Protein AF-H0SC63-F1 (afdb_monomer_lite)

pLDDT: mean 79.17, std 17.86, range [37.0, 97.31]

Secondary structure (DSSP, 8-state):
-----------------HHHHTTEEEEEEEETTTTEEEEEEEETTT--EEEEES-HHHHHHHHHHHHHHHHHHHHHHHS----------

Sequence (89 aa):
MNAAEASTPVRNDAQLSAANDLSVSHQAYYDRAAAALVFQVVNRRTDQVVAQYPDEAVLRRRAYFNTLDLQKDLQKEEAPRVVPTDRIA

Foldseek 3Di:
DDDDPPPPPPDPPPPCPPVCVVQWDWDWDQDPLLRDIKIFIAGPVPRDTPDIPPDPVSSVVSSVVSVVVVVVVVVVVVPPPPPPPPPDD

Structure (mmCIF, N/CA/C/O backbone):
data_AF-H0SC63-F1
#
_entry.id   AF-H0SC63-F1
#
loop_
_atom_site.group_PDB
_atom_site.id
_atom_site.type_symbol
_atom_site.label_atom_id
_atom_site.label_alt_id
_atom_site.label_comp_id
_atom_site.label_asym_id
_atom_site.label_entity_id
_atom_site.label_seq_id
_atom_site.pdbx_PDB_ins_code
_atom_site.Cartn_x
_atom_site.Cartn_y
_atom_site.Cartn_z
_atom_site.occupancy
_atom_site.B_iso_or_equiv
_atom_site.auth_seq_id
_atom_site.auth_comp_id
_atom_site.auth_asym_id
_atom_site.auth_atom_id
_atom_site.pdbx_PDB_model_num
ATOM 1 N N . MET A 1 1 ? -5.576 38.890 -22.894 1.00 37.00 1 MET A N 1
ATOM 2 C CA . MET A 1 1 ? -6.049 37.527 -22.575 1.00 37.00 1 MET A CA 1
ATOM 3 C C . MET A 1 1 ? -5.176 37.010 -21.442 1.00 37.00 1 MET A C 1
ATOM 5 O O . MET A 1 1 ? -4.007 36.776 -21.691 1.00 37.00 1 MET A O 1
ATOM 9 N N . ASN A 1 2 ? -5.690 36.944 -20.210 1.00 39.88 2 ASN A N 1
ATOM 10 C CA . ASN A 1 2 ? -4.945 36.461 -19.040 1.00 39.88 2 ASN A CA 1
ATOM 11 C C . ASN A 1 2 ? -5.671 35.225 -18.498 1.00 39.88 2 ASN A C 1
ATOM 13 O O . ASN A 1 2 ? -6.763 35.356 -17.950 1.00 39.88 2 ASN A O 1
ATOM 17 N N . ALA A 1 3 ? -5.094 34.041 -18.692 1.00 46.19 3 ALA A N 1
ATOM 18 C CA . ALA A 1 3 ? -5.547 32.819 -18.041 1.00 46.19 3 ALA A CA 1
ATOM 19 C C . ALA A 1 3 ? -4.815 32.717 -16.699 1.00 46.19 3 ALA A C 1
ATOM 21 O O . ALA A 1 3 ? -3.619 32.449 -16.660 1.00 46.19 3 ALA A O 1
ATOM 22 N N . ALA A 1 4 ? -5.515 33.008 -15.605 1.00 50.41 4 ALA A N 1
ATOM 23 C CA . ALA A 1 4 ? -5.016 32.712 -14.272 1.00 50.41 4 ALA A CA 1
ATOM 24 C C . ALA A 1 4 ? -5.197 31.207 -14.033 1.00 50.41 4 ALA A C 1
ATOM 26 O O . ALA A 1 4 ? -6.325 30.742 -13.867 1.00 50.41 4 ALA A O 1
ATOM 27 N N . GLU A 1 5 ? -4.105 30.442 -14.057 1.00 49.41 5 GLU A N 1
ATOM 28 C CA . GLU A 1 5 ? -4.100 29.080 -13.526 1.00 49.41 5 GLU A CA 1
ATOM 29 C C . GLU A 1 5 ? -4.446 29.144 -12.035 1.00 49.41 5 GLU A C 1
ATOM 31 O O . GLU A 1 5 ? -3.684 29.645 -11.206 1.00 49.41 5 GLU A O 1
ATOM 36 N N . ALA A 1 6 ? -5.640 28.665 -11.697 1.00 54.97 6 ALA A N 1
ATOM 37 C CA . ALA A 1 6 ? -6.053 28.463 -10.323 1.00 54.97 6 ALA A CA 1
ATOM 38 C C . ALA A 1 6 ? -5.334 27.222 -9.780 1.00 54.97 6 ALA A C 1
ATOM 40 O O . ALA A 1 6 ? -5.863 26.113 -9.817 1.00 54.97 6 ALA A O 1
ATOM 41 N N . SER A 1 7 ? -4.119 27.403 -9.269 1.00 58.06 7 SER A N 1
ATOM 42 C CA . SER A 1 7 ? -3.474 26.398 -8.427 1.00 58.06 7 SER A CA 1
ATOM 43 C C . SER A 1 7 ? -4.279 26.282 -7.135 1.00 58.06 7 SER A C 1
ATOM 45 O O . SER A 1 7 ? -4.117 27.089 -6.222 1.00 58.06 7 SER A O 1
ATOM 47 N N . THR A 1 8 ? -5.194 25.314 -7.061 1.00 57.62 8 THR A N 1
ATOM 48 C CA . THR A 1 8 ? -5.900 24.986 -5.819 1.00 57.62 8 THR A CA 1
ATOM 49 C C . THR A 1 8 ? -4.872 24.510 -4.795 1.00 57.62 8 THR A C 1
ATOM 51 O O . THR A 1 8 ? -4.256 23.463 -5.019 1.00 57.62 8 THR A O 1
ATOM 54 N N . PRO A 1 9 ? -4.656 25.227 -3.677 1.00 56.38 9 PRO A N 1
ATOM 55 C CA . PRO A 1 9 ? -3.809 24.716 -2.617 1.00 56.38 9 PRO A CA 1
ATOM 56 C C . PRO A 1 9 ? -4.493 23.478 -2.033 1.00 56.38 9 PRO A C 1
ATOM 58 O O . PRO A 1 9 ? -5.525 23.582 -1.368 1.00 56.38 9 PRO A O 1
ATOM 61 N N . VAL A 1 10 ? -3.932 22.297 -2.296 1.00 55.59 10 VAL A N 1
ATOM 62 C CA . VAL A 1 10 ? -4.309 21.062 -1.605 1.00 55.59 10 VAL A CA 1
ATOM 63 C C . VAL A 1 10 ? -3.836 21.211 -0.161 1.00 55.59 10 VAL A C 1
ATOM 65 O O . VAL A 1 10 ? -2.694 20.901 0.173 1.00 55.59 10 VAL A O 1
ATOM 68 N N . ARG A 1 11 ? -4.695 21.764 0.701 1.00 60.09 11 ARG A N 1
ATOM 69 C CA . ARG A 1 11 ? -4.489 21.715 2.148 1.00 60.09 11 ARG A CA 1
ATOM 70 C C . ARG A 1 11 ? -4.857 20.319 2.623 1.00 60.09 11 ARG A C 1
ATOM 72 O O . ARG A 1 11 ? -5.994 19.887 2.468 1.00 60.09 11 ARG A O 1
ATOM 79 N N . ASN A 1 12 ? -3.878 19.627 3.195 1.00 56.22 12 ASN A N 1
ATOM 80 C CA . ASN A 1 12 ? -4.042 18.328 3.843 1.00 56.22 12 ASN A CA 1
ATOM 81 C C . ASN A 1 12 ? -4.634 18.522 5.251 1.00 56.22 12 ASN A C 1
ATOM 83 O O . ASN A 1 12 ? -4.108 18.022 6.242 1.00 56.22 12 ASN A O 1
ATOM 87 N N . ASP A 1 13 ? -5.689 19.332 5.348 1.00 56.06 13 ASP A N 1
ATOM 88 C CA . ASP A 1 13 ? -6.425 19.497 6.589 1.00 56.06 13 ASP A CA 1
ATOM 89 C C . ASP A 1 13 ? -7.360 18.297 6.675 1.00 56.06 13 ASP A C 1
ATOM 91 O O . ASP A 1 13 ? -8.428 18.271 6.057 1.00 56.06 13 ASP A O 1
ATOM 95 N N . ALA A 1 14 ? -6.925 17.258 7.390 1.00 57.69 14 ALA A N 1
ATOM 96 C CA . ALA A 1 14 ? -7.806 16.168 7.766 1.00 57.69 14 ALA A CA 1
ATOM 97 C C . ALA A 1 14 ? -9.026 16.789 8.460 1.00 57.69 14 ALA A C 1
ATOM 99 O O . ALA A 1 14 ? -8.909 17.387 9.530 1.00 57.69 14 ALA A O 1
ATOM 100 N N . GLN A 1 15 ? -10.198 16.705 7.829 1.00 51.31 15 GLN A N 1
ATOM 101 C CA . GLN A 1 15 ? -11.455 17.088 8.460 1.00 51.31 15 GLN A CA 1
ATOM 102 C C . GLN A 1 15 ? -11.743 16.057 9.558 1.00 51.31 15 GLN A C 1
ATOM 104 O O . GLN A 1 15 ? -12.412 15.052 9.328 1.00 51.31 15 GLN A O 1
ATOM 109 N N . LEU A 1 16 ? -11.168 16.284 10.740 1.00 51.47 16 LEU A N 1
ATOM 110 C CA . LEU A 1 16 ? -11.325 15.449 11.926 1.00 51.47 16 LEU A CA 1
ATOM 111 C C . LEU A 1 16 ? -12.786 15.546 12.377 1.00 51.47 16 LEU A C 1
ATOM 113 O O . LEU A 1 16 ? -13.203 16.495 13.045 1.00 51.47 16 LEU A O 1
ATOM 117 N N . SER A 1 17 ? -13.601 14.576 11.968 1.00 53.69 17 SER A N 1
ATOM 118 C CA . SER A 1 17 ? -14.938 14.393 12.520 1.00 53.69 17 SER A CA 1
ATOM 119 C C . SER A 1 17 ? -14.771 13.892 13.960 1.00 53.69 17 SER A C 1
ATOM 121 O O . SER A 1 17 ? -14.661 12.692 14.215 1.00 53.69 17 SER A O 1
ATOM 123 N N . ALA A 1 18 ? -14.689 14.839 14.899 1.00 54.00 18 ALA A N 1
ATOM 124 C CA . ALA A 1 18 ? -14.197 14.661 16.269 1.00 54.00 18 ALA A CA 1
ATOM 125 C C . ALA A 1 18 ? -14.850 13.519 17.078 1.00 54.00 18 ALA A C 1
ATOM 127 O O . ALA A 1 18 ? -14.249 13.018 18.024 1.00 54.00 18 ALA A O 1
ATOM 128 N N . ALA A 1 19 ? -16.060 13.080 16.718 1.00 52.94 19 ALA A N 1
ATOM 129 C CA . ALA A 1 19 ? -16.747 11.977 17.391 1.00 52.94 19 ALA A CA 1
ATOM 130 C C . ALA A 1 19 ? -16.247 10.583 16.959 1.00 52.94 19 ALA A C 1
ATOM 132 O O . ALA A 1 19 ? -16.195 9.673 17.787 1.00 52.94 19 ALA A O 1
ATOM 133 N N . ASN A 1 20 ? -15.853 10.408 15.692 1.00 57.22 20 ASN A N 1
ATOM 134 C CA . ASN A 1 20 ? -15.345 9.127 15.186 1.00 57.22 20 ASN A CA 1
ATOM 135 C C . ASN A 1 20 ? -13.852 8.936 15.492 1.00 57.22 20 ASN A C 1
ATOM 137 O O . ASN A 1 20 ? -13.435 7.805 15.747 1.00 57.22 20 ASN A O 1
ATOM 141 N N . ASP A 1 21 ? -13.069 10.017 15.561 1.00 60.75 21 ASP A N 1
ATOM 142 C CA . ASP A 1 21 ? -11.620 9.968 15.828 1.00 60.75 21 ASP A CA 1
ATOM 143 C C . ASP A 1 21 ? -11.243 9.340 17.174 1.00 60.75 21 ASP A C 1
ATOM 145 O O . ASP A 1 21 ? -10.234 8.649 17.288 1.00 60.75 21 ASP A O 1
ATOM 149 N N . LEU A 1 22 ? -12.074 9.513 18.206 1.00 65.81 22 LEU A N 1
ATOM 150 C CA . LEU A 1 22 ? -11.849 8.882 19.513 1.00 65.81 22 LEU A CA 1
ATOM 151 C C . LEU A 1 22 ? -11.899 7.347 19.444 1.00 65.81 22 LEU A C 1
ATOM 153 O O . LEU A 1 22 ? -11.296 6.668 20.277 1.00 65.81 22 LEU A O 1
ATOM 157 N N . SER A 1 23 ? -12.618 6.797 18.463 1.00 81.88 23 SER A N 1
ATOM 158 C CA . SER A 1 23 ? -12.784 5.353 18.284 1.00 81.88 23 SER A CA 1
ATOM 159 C C . SER A 1 23 ? -11.753 4.725 17.345 1.00 81.88 23 SER A C 1
ATOM 161 O O . SER A 1 23 ? -11.627 3.500 17.331 1.00 81.88 23 SER A O 1
ATOM 163 N N . VAL A 1 24 ? -10.988 5.534 16.605 1.00 88.38 24 VAL A N 1
ATOM 164 C CA . VAL A 1 24 ? -9.994 5.057 15.637 1.00 88.38 24 VAL A CA 1
ATOM 165 C C . VAL A 1 24 ? -8.574 5.498 15.994 1.00 88.38 24 VAL A C 1
ATOM 167 O O . VAL A 1 24 ? -8.331 6.465 16.713 1.00 88.38 24 VAL A O 1
ATOM 170 N N . SER A 1 25 ? -7.592 4.722 15.565 1.00 89.75 25 SER A N 1
ATOM 171 C CA . SER A 1 25 ? -6.168 4.964 15.752 1.00 89.75 25 SER A CA 1
ATOM 172 C C . SER A 1 25 ? -5.499 5.034 14.391 1.00 89.75 25 SER A C 1
ATOM 174 O O . SER A 1 25 ? -5.719 4.164 13.554 1.00 89.75 25 SER A O 1
ATOM 176 N N . HIS A 1 26 ? -4.684 6.060 14.178 1.00 91.62 26 HIS A N 1
ATOM 177 C CA . HIS A 1 26 ? -3.905 6.223 12.959 1.00 91.62 26 HIS A CA 1
ATOM 178 C C . HIS A 1 26 ? -2.501 5.679 13.202 1.00 91.62 26 HIS A C 1
ATOM 180 O O . HIS A 1 26 ? -1.817 6.102 14.134 1.00 91.62 26 HIS A O 1
ATOM 186 N N . GLN A 1 27 ? -2.080 4.724 12.383 1.00 92.56 27 GLN A N 1
ATOM 187 C CA . GLN A 1 27 ? -0.787 4.064 12.499 1.00 92.56 27 GLN A CA 1
ATOM 188 C C . GLN A 1 27 ? -0.074 4.092 11.153 1.00 92.56 27 GLN A C 1
ATOM 190 O O . GLN A 1 27 ? -0.710 4.072 10.099 1.00 92.56 27 GLN A O 1
ATOM 195 N N . ALA A 1 28 ? 1.254 4.122 11.196 1.00 94.19 28 ALA A N 1
ATOM 196 C CA . ALA A 1 28 ? 2.082 3.991 10.013 1.00 94.19 28 ALA A CA 1
ATOM 197 C C . ALA A 1 28 ? 3.212 2.994 10.269 1.00 94.19 28 ALA A C 1
ATOM 199 O O . ALA A 1 28 ? 3.814 3.001 11.344 1.00 94.19 28 ALA A O 1
ATOM 200 N N . TYR A 1 29 ? 3.504 2.149 9.285 1.00 95.12 29 TYR A N 1
ATOM 201 C CA . TYR A 1 29 ? 4.628 1.218 9.329 1.00 95.12 29 TYR A CA 1
ATOM 202 C C . TYR A 1 29 ? 5.284 1.102 7.958 1.00 95.12 29 TYR A C 1
ATOM 204 O O . TYR A 1 29 ? 4.668 1.365 6.927 1.00 95.12 29 TYR A O 1
ATOM 212 N N . TYR A 1 30 ? 6.561 0.730 7.942 1.00 96.88 30 TYR A N 1
ATOM 213 C CA . TYR A 1 30 ? 7.298 0.530 6.701 1.00 96.88 30 TYR A CA 1
ATOM 214 C C . TYR A 1 30 ? 7.275 -0.947 6.300 1.00 96.88 30 TYR A C 1
ATOM 216 O O . TYR A 1 30 ? 7.840 -1.790 7.001 1.00 96.88 30 TYR A O 1
ATOM 224 N N . ASP A 1 31 ? 6.647 -1.252 5.166 1.00 96.19 31 ASP A N 1
ATOM 225 C CA . ASP A 1 31 ? 6.701 -2.567 4.534 1.00 96.19 31 ASP A CA 1
ATOM 226 C C . ASP A 1 31 ? 7.969 -2.657 3.679 1.00 96.19 31 ASP A C 1
ATOM 228 O O . ASP A 1 31 ? 8.088 -2.026 2.625 1.00 96.19 31 ASP A O 1
ATOM 232 N N . ARG A 1 32 ? 8.931 -3.458 4.147 1.00 95.56 32 ARG A N 1
ATOM 233 C CA . ARG A 1 32 ? 10.205 -3.669 3.450 1.00 95.56 32 AR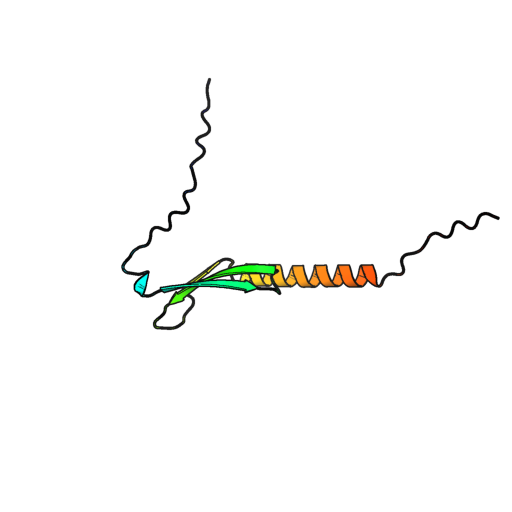G A CA 1
ATOM 234 C C . ARG A 1 32 ? 10.038 -4.433 2.145 1.00 95.56 32 ARG A C 1
ATOM 236 O O . ARG A 1 32 ? 10.763 -4.142 1.199 1.00 95.56 32 ARG A O 1
ATOM 243 N N . ALA A 1 33 ? 9.116 -5.394 2.085 1.00 94.62 33 ALA A N 1
AT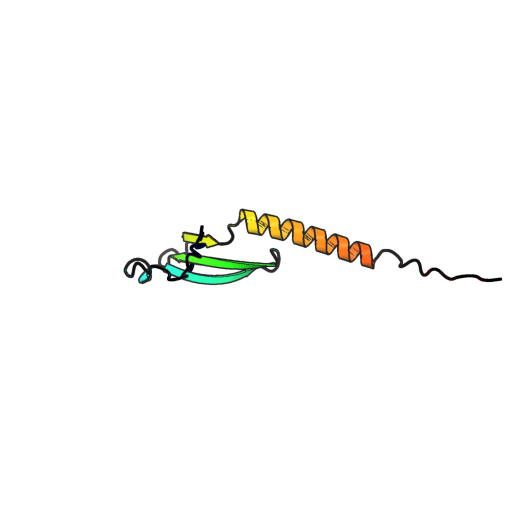OM 244 C CA . ALA A 1 33 ? 8.908 -6.185 0.880 1.00 94.62 33 ALA A CA 1
ATOM 245 C C . ALA A 1 33 ? 8.375 -5.283 -0.234 1.00 94.62 33 ALA A C 1
ATOM 247 O O . ALA A 1 33 ? 8.920 -5.284 -1.333 1.00 94.62 33 ALA A O 1
ATOM 248 N N . ALA A 1 34 ? 7.388 -4.442 0.077 1.00 95.81 34 ALA A N 1
ATOM 249 C CA . ALA A 1 34 ? 6.834 -3.462 -0.855 1.00 95.81 34 ALA A CA 1
ATOM 250 C C . ALA A 1 34 ? 7.666 -2.170 -0.999 1.00 95.81 34 ALA A C 1
ATOM 252 O O . ALA A 1 34 ? 7.291 -1.304 -1.794 1.00 95.81 34 ALA A O 1
ATOM 253 N N . ALA A 1 35 ? 8.744 -2.019 -0.220 1.00 95.19 35 ALA A N 1
ATOM 254 C CA . ALA A 1 35 ? 9.548 -0.802 -0.099 1.00 95.19 35 ALA A CA 1
ATOM 255 C C . ALA A 1 35 ? 8.691 0.471 0.082 1.00 95.19 35 ALA A C 1
ATOM 257 O O . ALA A 1 35 ? 8.934 1.506 -0.543 1.00 95.19 35 ALA A O 1
ATOM 258 N N . ALA A 1 36 ? 7.645 0.393 0.912 1.00 94.88 36 ALA A N 1
ATOM 259 C CA . ALA A 1 36 ? 6.606 1.415 1.003 1.00 94.88 36 ALA A CA 1
ATOM 260 C C . ALA A 1 36 ? 6.203 1.727 2.448 1.00 94.88 36 ALA A C 1
ATOM 262 O O . ALA A 1 36 ? 6.139 0.844 3.300 1.00 94.88 36 ALA A O 1
ATOM 263 N N . LEU A 1 37 ? 5.874 2.996 2.707 1.00 97.12 37 LEU A N 1
ATOM 264 C CA . LEU A 1 37 ? 5.233 3.410 3.952 1.00 97.12 37 LEU A CA 1
ATOM 265 C C . LEU A 1 37 ? 3.721 3.171 3.844 1.00 97.12 37 LEU A C 1
ATOM 267 O O . LEU A 1 37 ? 3.081 3.666 2.915 1.00 97.12 37 LEU A O 1
ATOM 271 N N . VAL A 1 38 ? 3.174 2.403 4.781 1.00 96.56 38 VAL A N 1
ATOM 272 C CA . VAL A 1 38 ? 1.760 2.036 4.862 1.00 96.56 38 VAL A CA 1
ATOM 273 C C . VAL A 1 38 ? 1.114 2.817 5.989 1.00 96.56 38 VAL A C 1
ATOM 275 O O . VAL A 1 38 ? 1.619 2.820 7.108 1.00 96.56 38 VAL A O 1
ATOM 278 N N . PHE A 1 39 ? -0.012 3.451 5.696 1.00 95.75 39 PHE A N 1
ATOM 279 C CA . PHE A 1 39 ? -0.854 4.165 6.642 1.00 95.75 39 PHE A CA 1
ATOM 280 C C . PHE A 1 39 ? -2.130 3.367 6.858 1.00 95.75 39 PHE A C 1
ATOM 282 O O . PHE A 1 39 ? -2.777 2.960 5.893 1.00 95.75 39 PHE A O 1
ATOM 289 N N . GL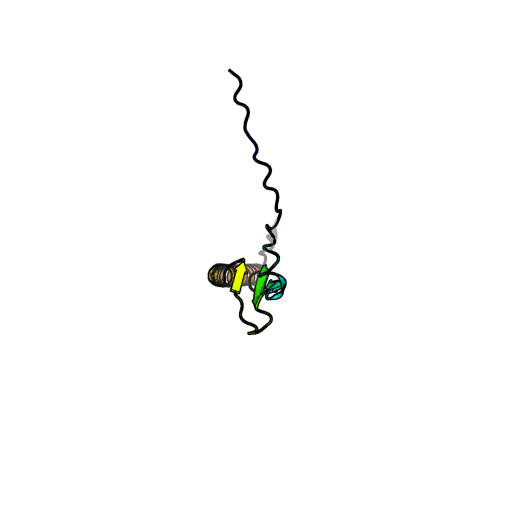N A 1 40 ? -2.508 3.158 8.111 1.00 94.06 40 GLN A N 1
ATOM 290 C CA . GLN A 1 40 ? -3.720 2.437 8.462 1.00 94.06 40 GLN A CA 1
ATOM 291 C C . GLN A 1 40 ? -4.514 3.169 9.536 1.00 94.06 40 GLN A C 1
ATOM 293 O O . GLN A 1 40 ? -3.962 3.760 10.465 1.00 94.06 40 GLN A O 1
AT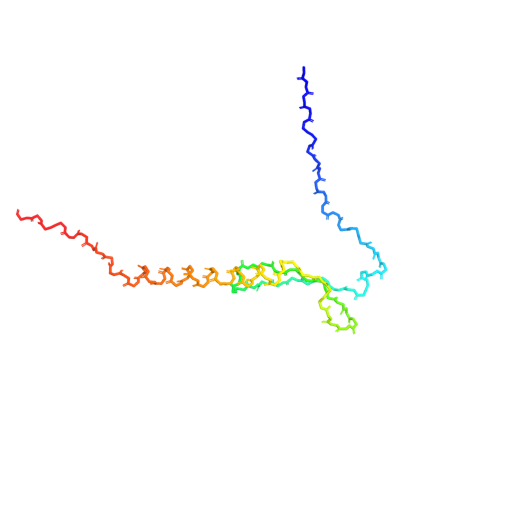OM 298 N N . VAL A 1 41 ? -5.830 3.095 9.397 1.00 93.50 41 VAL A N 1
ATOM 299 C CA . VAL A 1 41 ? -6.805 3.533 10.387 1.00 93.50 41 VAL A CA 1
ATOM 300 C C . VAL A 1 41 ? -7.374 2.279 11.027 1.00 93.50 41 VAL A C 1
ATOM 302 O O . VAL A 1 41 ? -7.975 1.455 10.341 1.00 93.50 41 VAL A O 1
ATOM 305 N N . VAL A 1 42 ? -7.180 2.120 12.331 1.00 91.38 42 VAL A N 1
ATOM 306 C CA . VAL A 1 42 ? -7.583 0.934 13.095 1.00 91.38 42 VAL A CA 1
ATOM 307 C C . VAL A 1 42 ? -8.672 1.309 14.085 1.00 91.38 42 VAL A C 1
ATOM 309 O O . VAL A 1 42 ? -8.541 2.288 14.813 1.00 91.38 42 VAL A O 1
ATOM 312 N N . ASN A 1 43 ? -9.746 0.534 14.151 1.00 90.75 43 ASN A N 1
ATOM 313 C CA . ASN A 1 43 ? -10.759 0.688 15.185 1.00 90.75 43 ASN A CA 1
ATOM 314 C C . ASN A 1 43 ? -10.205 0.199 16.531 1.00 90.75 43 ASN A C 1
ATOM 316 O O . ASN A 1 43 ? -9.884 -0.973 16.677 1.00 90.75 43 ASN A O 1
ATOM 320 N N . ARG A 1 44 ? -10.145 1.076 17.537 1.00 88.56 44 ARG A N 1
ATOM 321 C CA . ARG A 1 44 ? -9.561 0.769 18.857 1.00 88.56 44 ARG A CA 1
ATOM 322 C C . ARG A 1 44 ? -10.366 -0.237 19.679 1.00 88.56 44 ARG A C 1
ATOM 324 O O . ARG A 1 44 ? -9.868 -0.731 20.680 1.00 88.56 44 ARG A O 1
ATOM 331 N N . ARG A 1 45 ? -11.637 -0.464 19.336 1.00 89.75 45 ARG A N 1
ATOM 332 C CA . ARG A 1 45 ? -12.520 -1.383 20.073 1.00 89.75 45 ARG A CA 1
ATOM 333 C C . ARG A 1 45 ? -12.463 -2.806 19.533 1.00 89.75 45 ARG A C 1
ATOM 335 O O . ARG A 1 45 ? -12.709 -3.735 20.290 1.00 89.75 45 ARG A O 1
ATOM 342 N N . THR A 1 46 ? -12.219 -2.961 18.234 1.00 91.81 46 THR A N 1
ATOM 343 C CA . THR A 1 46 ? -12.270 -4.258 17.538 1.00 91.81 46 THR A CA 1
ATOM 344 C C . THR A 1 46 ? -10.930 -4.680 16.944 1.00 91.81 46 THR A C 1
ATOM 346 O O . THR A 1 46 ? -10.848 -5.769 16.386 1.00 91.81 46 THR A O 1
ATOM 349 N N . ASP A 1 47 ? -9.912 -3.818 17.014 1.00 88.56 47 ASP A N 1
ATOM 350 C CA . ASP A 1 47 ? -8.599 -3.969 16.375 1.00 88.56 47 ASP A CA 1
ATOM 351 C C . ASP A 1 47 ? -8.663 -4.234 14.860 1.00 88.56 47 ASP A C 1
ATOM 353 O O . ASP A 1 47 ? -7.726 -4.743 14.246 1.00 88.56 47 ASP A O 1
ATOM 357 N N . GLN A 1 48 ? -9.773 -3.854 14.223 1.00 92.19 48 GLN A N 1
ATOM 358 C CA . GLN A 1 48 ? -9.960 -4.010 12.785 1.00 92.19 48 GLN A CA 1
ATOM 359 C C . GLN A 1 48 ? -9.405 -2.813 12.019 1.00 92.19 48 GLN A C 1
ATOM 361 O O . GLN A 1 48 ? -9.656 -1.659 12.375 1.00 92.19 48 GLN A O 1
ATOM 366 N N . VAL A 1 49 ? -8.709 -3.090 10.918 1.00 90.94 49 VAL A N 1
ATOM 367 C 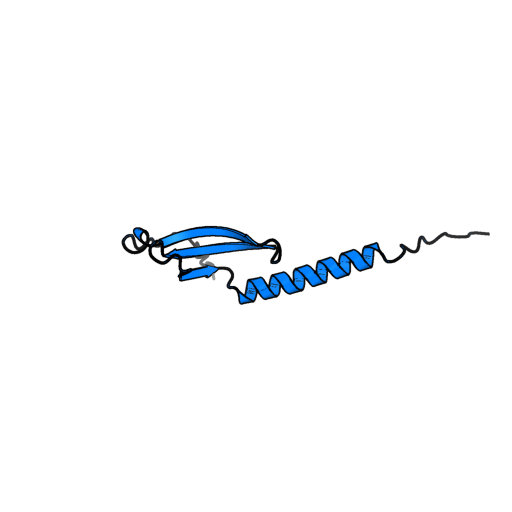CA . VAL A 1 49 ? -8.294 -2.069 9.954 1.00 90.94 49 VAL A CA 1
ATOM 368 C C . VAL A 1 49 ? -9.530 -1.585 9.196 1.00 90.94 49 VAL A C 1
ATOM 370 O O . VAL A 1 49 ? -10.179 -2.346 8.485 1.00 90.94 49 VAL A O 1
ATOM 373 N N . VAL A 1 50 ? -9.864 -0.311 9.373 1.00 91.56 50 VAL A N 1
ATOM 374 C CA . VAL A 1 50 ? -10.999 0.361 8.726 1.00 91.56 50 VAL A CA 1
ATOM 375 C C . VAL A 1 50 ? -10.601 0.864 7.343 1.00 91.56 50 VAL A C 1
ATOM 377 O O . VAL A 1 50 ? -11.369 0.762 6.392 1.00 91.56 50 VAL A O 1
ATOM 380 N N . ALA A 1 51 ? -9.395 1.416 7.235 1.00 91.44 51 ALA A N 1
ATOM 381 C CA . ALA A 1 51 ? -8.853 1.936 5.992 1.00 91.44 51 ALA A CA 1
ATOM 382 C C . ALA A 1 51 ? -7.338 1.754 5.973 1.00 91.44 51 ALA A C 1
ATOM 384 O O . ALA A 1 51 ? -6.680 1.890 7.004 1.00 91.44 51 ALA A O 1
ATOM 385 N N . GLN A 1 52 ? -6.791 1.478 4.794 1.00 93.94 52 GLN A N 1
ATOM 386 C CA . GLN A 1 52 ? -5.357 1.342 4.583 1.00 93.94 52 GLN A CA 1
ATOM 387 C C . GLN A 1 52 ? -4.963 2.013 3.271 1.00 93.94 52 GLN A C 1
ATOM 389 O O . GLN A 1 52 ? -5.647 1.862 2.259 1.00 93.94 52 GLN A O 1
ATOM 394 N N . TYR A 1 53 ? -3.842 2.725 3.286 1.00 94.62 53 TYR A N 1
ATOM 395 C CA . TYR A 1 53 ? -3.232 3.290 2.096 1.00 94.62 53 TYR A CA 1
ATOM 396 C C . TYR A 1 53 ? -1.702 3.160 2.159 1.00 94.62 53 TYR A C 1
ATOM 398 O O . TYR A 1 53 ? -1.106 3.613 3.135 1.00 94.62 53 TYR A O 1
ATOM 406 N N . PRO A 1 54 ? -1.030 2.601 1.139 1.00 95.75 54 PRO A N 1
ATOM 407 C CA . PRO A 1 54 ? -1.588 1.973 -0.060 1.00 95.75 54 PRO A CA 1
ATOM 408 C C . PRO A 1 54 ? -2.443 0.742 0.262 1.00 95.75 54 PRO A C 1
ATOM 410 O O . PRO A 1 54 ? -2.267 0.110 1.307 1.00 95.75 54 PRO A O 1
ATOM 413 N N . ASP A 1 55 ? -3.363 0.401 -0.641 1.00 94.88 55 ASP A N 1
ATOM 414 C CA . ASP A 1 55 ? -4.141 -0.827 -0.499 1.00 94.88 55 ASP A CA 1
ATOM 415 C C . ASP A 1 55 ? -3.250 -2.077 -0.609 1.00 94.88 55 ASP A C 1
ATOM 417 O O . ASP A 1 55 ? -2.101 -2.046 -1.068 1.00 94.88 55 ASP A O 1
ATOM 421 N N . GLU A 1 56 ? -3.784 -3.208 -0.162 1.00 93.62 56 GLU A N 1
ATOM 422 C CA . GLU A 1 56 ? -3.025 -4.452 -0.102 1.00 93.62 56 GLU A CA 1
ATOM 423 C C . GLU A 1 56 ? -2.617 -4.968 -1.495 1.00 93.62 56 GLU A C 1
ATOM 425 O O . GLU A 1 56 ? -1.549 -5.559 -1.656 1.00 93.62 56 GLU A O 1
ATOM 430 N N . ALA A 1 57 ? -3.427 -4.721 -2.529 1.00 95.94 57 ALA A N 1
ATOM 431 C CA . ALA A 1 57 ? -3.126 -5.143 -3.894 1.00 95.94 57 ALA A CA 1
ATOM 432 C C . ALA A 1 57 ? -1.924 -4.378 -4.473 1.00 95.94 57 ALA A C 1
ATOM 434 O O . ALA A 1 57 ? -1.065 -4.969 -5.135 1.00 95.94 57 ALA A O 1
ATOM 435 N N . VAL A 1 58 ? -1.830 -3.076 -4.192 1.00 96.38 58 VAL A N 1
ATOM 436 C CA . VAL A 1 58 ? -0.689 -2.229 -4.545 1.00 96.38 58 VAL A CA 1
ATOM 437 C C . VAL A 1 58 ? 0.553 -2.675 -3.787 1.00 96.38 58 VAL A C 1
ATOM 439 O O . VAL A 1 58 ? 1.612 -2.790 -4.406 1.00 96.38 58 VAL A O 1
ATOM 442 N N . LEU A 1 59 ? 0.443 -2.974 -2.489 1.00 97.12 59 LEU A N 1
ATOM 443 C CA . LEU A 1 59 ? 1.571 -3.497 -1.713 1.00 97.12 59 LEU A CA 1
ATOM 444 C C . LEU A 1 59 ? 2.070 -4.827 -2.275 1.00 97.12 59 LEU A C 1
ATOM 446 O O . LEU A 1 59 ? 3.260 -4.952 -2.558 1.00 97.12 59 LEU A O 1
ATOM 450 N N . ARG A 1 60 ? 1.172 -5.780 -2.554 1.00 96.75 60 ARG A N 1
ATOM 451 C CA . ARG A 1 60 ? 1.533 -7.065 -3.173 1.00 96.75 60 ARG A CA 1
ATOM 452 C C . ARG A 1 60 ? 2.204 -6.886 -4.530 1.00 96.75 60 ARG A C 1
ATOM 454 O O . ARG A 1 60 ? 3.208 -7.537 -4.811 1.00 96.75 60 ARG A O 1
ATOM 461 N N . ARG A 1 61 ? 1.690 -5.978 -5.365 1.00 97.00 61 ARG A N 1
ATOM 462 C CA . ARG A 1 61 ? 2.302 -5.660 -6.659 1.00 97.00 61 ARG A CA 1
ATOM 463 C C . ARG A 1 61 ? 3.710 -5.093 -6.487 1.00 97.00 61 ARG A C 1
ATOM 465 O O . ARG A 1 61 ? 4.624 -5.546 -7.169 1.00 97.00 61 ARG A O 1
ATOM 472 N N . ARG A 1 62 ? 3.894 -4.124 -5.586 1.00 96.75 62 ARG A N 1
ATOM 473 C CA . ARG A 1 62 ? 5.212 -3.537 -5.303 1.00 96.75 62 ARG A CA 1
ATOM 474 C C . ARG A 1 62 ? 6.183 -4.581 -4.773 1.00 96.75 62 ARG A C 1
ATOM 476 O O . ARG A 1 62 ? 7.300 -4.644 -5.265 1.00 96.75 62 ARG A O 1
ATOM 483 N N . ALA A 1 63 ? 5.739 -5.428 -3.848 1.00 97.31 63 ALA A N 1
ATOM 484 C CA . ALA A 1 63 ? 6.557 -6.502 -3.303 1.00 97.31 63 ALA A CA 1
ATOM 485 C C . ALA A 1 63 ? 7.029 -7.469 -4.391 1.00 97.31 63 ALA A C 1
ATOM 487 O O . ALA A 1 63 ? 8.213 -7.782 -4.465 1.00 97.31 63 ALA A O 1
ATOM 488 N N . TYR A 1 64 ? 6.131 -7.867 -5.294 1.00 96.62 64 TYR A N 1
ATOM 489 C CA . TYR A 1 64 ? 6.481 -8.722 -6.422 1.00 96.62 64 TYR A CA 1
ATOM 490 C C . TYR A 1 64 ? 7.563 -8.098 -7.314 1.00 96.62 64 TYR A C 1
ATOM 492 O O . TYR A 1 64 ? 8.605 -8.711 -7.543 1.00 96.62 64 TYR A O 1
ATOM 500 N N . PHE A 1 65 ? 7.370 -6.858 -7.770 1.00 96.12 65 PHE A N 1
ATOM 501 C CA . PHE A 1 65 ? 8.364 -6.208 -8.628 1.00 96.12 65 PHE A CA 1
ATOM 502 C C . PHE A 1 65 ? 9.684 -5.935 -7.904 1.00 96.12 65 PHE A C 1
ATOM 504 O O . PHE A 1 65 ? 10.737 -6.164 -8.487 1.00 96.12 65 PHE A O 1
ATOM 511 N N . ASN A 1 66 ? 9.641 -5.560 -6.624 1.00 95.00 66 ASN A N 1
ATOM 512 C CA . ASN A 1 66 ? 10.843 -5.370 -5.817 1.00 95.00 66 ASN A CA 1
ATOM 513 C C . ASN A 1 66 ? 11.668 -6.665 -5.723 1.00 95.00 66 ASN A C 1
ATOM 515 O O . ASN A 1 66 ? 12.881 -6.650 -5.907 1.00 95.00 66 ASN A O 1
ATOM 519 N N . THR A 1 67 ? 11.013 -7.814 -5.514 1.00 94.25 67 THR A N 1
ATOM 520 C CA . THR A 1 67 ? 11.716 -9.107 -5.510 1.00 94.25 67 THR A CA 1
ATOM 521 C C . THR A 1 67 ? 12.326 -9.454 -6.866 1.00 94.25 67 THR A C 1
ATOM 523 O O . THR A 1 67 ? 13.446 -9.957 -6.910 1.00 94.25 67 THR A O 1
ATOM 526 N N . LEU A 1 68 ? 11.629 -9.165 -7.971 1.00 94.50 68 LEU A N 1
ATOM 527 C CA . LEU A 1 68 ? 12.158 -9.403 -9.315 1.00 94.50 68 LEU A CA 1
ATOM 528 C C . LEU A 1 68 ? 13.365 -8.519 -9.619 1.00 94.50 68 LEU A C 1
ATOM 530 O O . LEU A 1 68 ? 14.319 -8.985 -10.237 1.00 94.50 68 LEU A O 1
ATOM 534 N N . ASP A 1 69 ? 13.327 -7.254 -9.213 1.00 91.31 69 ASP A N 1
ATOM 535 C CA . ASP A 1 69 ? 14.433 -6.333 -9.452 1.00 91.31 69 ASP A CA 1
ATOM 536 C C . ASP A 1 69 ? 15.658 -6.716 -8.614 1.00 91.31 69 ASP A C 1
ATOM 538 O O . ASP A 1 69 ? 16.753 -6.811 -9.164 1.00 91.31 69 ASP A O 1
ATOM 542 N N . LEU A 1 70 ? 15.467 -7.115 -7.350 1.00 90.56 70 LEU A N 1
ATOM 543 C CA . LEU A 1 70 ? 16.548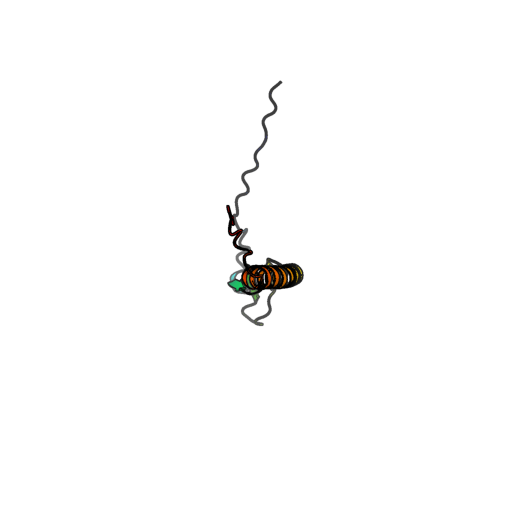 -7.665 -6.526 1.00 90.56 70 LEU A CA 1
ATOM 544 C C . LEU A 1 70 ? 17.178 -8.920 -7.156 1.00 90.56 70 LEU A C 1
ATOM 546 O O . LEU A 1 70 ? 18.395 -9.077 -7.147 1.00 90.56 70 LEU A O 1
ATOM 550 N N . GLN A 1 71 ? 16.367 -9.814 -7.728 1.00 91.25 71 GLN A N 1
ATOM 551 C CA . GLN A 1 71 ? 16.874 -11.003 -8.421 1.00 91.25 71 GLN A CA 1
ATOM 552 C C . GLN A 1 71 ? 17.697 -10.650 -9.664 1.00 91.25 71 GLN A C 1
ATOM 554 O O . GLN A 1 71 ? 18.737 -11.266 -9.894 1.00 91.25 71 GLN A O 1
ATOM 559 N N . LYS A 1 72 ? 17.263 -9.665 -10.459 1.00 88.94 72 LYS A N 1
ATOM 560 C CA . LYS A 1 72 ? 18.024 -9.200 -11.631 1.00 88.94 72 LYS A CA 1
ATOM 561 C C . LYS A 1 72 ? 19.362 -8.591 -11.226 1.00 88.94 72 LYS A C 1
ATOM 563 O O . LYS A 1 72 ? 20.360 -8.842 -11.898 1.00 88.94 72 LYS A O 1
ATOM 568 N N . ASP A 1 73 ? 19.381 -7.806 -10.153 1.00 85.81 73 ASP A N 1
ATOM 569 C CA . ASP A 1 73 ? 20.606 -7.184 -9.657 1.00 85.81 73 ASP A CA 1
ATOM 570 C C . ASP A 1 73 ? 21.607 -8.245 -9.186 1.00 85.81 73 ASP A C 1
ATOM 572 O O . ASP A 1 73 ? 22.762 -8.216 -9.608 1.00 85.81 73 ASP A O 1
ATOM 576 N N . LEU A 1 74 ? 21.151 -9.252 -8.432 1.00 85.31 74 LEU A N 1
ATOM 577 C CA . LEU A 1 74 ? 21.987 -10.388 -8.022 1.00 85.31 74 LEU A CA 1
ATOM 578 C C . LEU A 1 74 ? 22.552 -11.158 -9.226 1.00 85.31 74 LEU A C 1
ATOM 580 O O . LEU A 1 74 ? 23.751 -11.416 -9.292 1.00 85.31 74 LEU A O 1
ATOM 584 N N . GLN A 1 75 ? 21.720 -11.464 -10.225 1.00 82.44 75 GLN A N 1
ATOM 585 C CA . GLN A 1 75 ? 22.173 -12.143 -11.447 1.00 82.44 75 GLN A CA 1
ATOM 586 C C . GLN A 1 75 ? 23.199 -11.319 -12.236 1.00 82.44 75 GLN A C 1
ATOM 588 O O . GLN A 1 75 ? 24.130 -11.868 -12.828 1.00 82.44 75 GLN A O 1
ATOM 593 N N . LYS A 1 76 ? 23.043 -9.993 -12.263 1.00 78.75 76 LYS A N 1
ATOM 594 C CA . LYS A 1 76 ? 23.982 -9.085 -12.927 1.00 78.75 76 LYS A CA 1
ATOM 595 C C . LYS A 1 76 ? 25.325 -9.014 -12.201 1.00 78.75 76 LYS A C 1
ATOM 597 O O . LYS A 1 76 ? 26.348 -8.839 -12.859 1.00 78.75 76 LYS A O 1
ATOM 602 N N . GLU A 1 77 ? 25.332 -9.125 -10.876 1.00 72.19 77 GLU A N 1
ATOM 603 C CA . GLU A 1 77 ? 26.566 -9.194 -10.088 1.00 72.19 77 GLU A CA 1
ATOM 604 C C . GLU A 1 77 ? 27.291 -10.538 -10.240 1.00 72.19 77 GLU A C 1
ATOM 606 O O . GLU A 1 77 ? 28.522 -10.556 -10.271 1.00 72.19 77 GLU A O 1
ATOM 611 N N . GLU A 1 78 ? 26.552 -11.641 -10.391 1.00 64.25 78 GLU A N 1
ATOM 612 C CA . GLU A 1 78 ? 27.111 -12.983 -10.612 1.00 64.25 78 GLU A CA 1
ATOM 613 C C . GLU A 1 78 ? 27.644 -13.202 -12.035 1.00 64.25 78 GLU A C 1
ATOM 615 O O . GLU A 1 78 ? 28.544 -14.022 -12.242 1.00 64.25 78 GLU A O 1
ATOM 620 N N . ALA A 1 79 ? 27.126 -12.476 -13.031 1.00 65.06 79 ALA A N 1
ATOM 621 C CA . ALA A 1 79 ? 27.666 -12.525 -14.383 1.00 65.06 79 ALA A CA 1
ATOM 622 C C . ALA A 1 79 ? 29.137 -12.056 -14.367 1.00 65.06 79 ALA A C 1
ATOM 624 O O . ALA A 1 79 ? 29.411 -10.933 -13.929 1.00 65.06 79 ALA A O 1
ATOM 625 N N . PRO A 1 80 ? 30.102 -12.864 -14.861 1.00 65.25 80 PRO A N 1
ATOM 626 C CA . PRO A 1 80 ? 31.496 -12.453 -14.897 1.00 65.25 80 PRO A CA 1
ATOM 627 C C . PRO A 1 80 ? 31.593 -11.132 -15.654 1.00 65.25 80 PRO A C 1
ATOM 629 O O . PRO A 1 80 ? 31.241 -11.065 -16.835 1.00 65.25 80 PRO A O 1
ATOM 632 N N . ARG A 1 81 ? 32.062 -10.068 -14.990 1.00 65.88 81 ARG A N 1
ATOM 633 C CA . ARG A 1 81 ? 32.439 -8.842 -15.697 1.00 65.88 81 ARG A CA 1
ATOM 634 C C . ARG A 1 81 ? 33.539 -9.249 -16.665 1.00 65.88 81 ARG A C 1
ATOM 636 O O . ARG A 1 81 ? 34.655 -9.533 -16.237 1.00 65.88 81 ARG A O 1
ATOM 643 N N . VAL A 1 82 ? 33.208 -9.347 -17.950 1.00 65.88 82 VAL A N 1
ATOM 644 C CA . VAL A 1 82 ? 34.184 -9.627 -19.000 1.00 65.88 82 VAL A CA 1
ATOM 645 C C . VAL A 1 82 ? 35.115 -8.425 -19.023 1.00 65.88 82 VAL A C 1
ATOM 647 O O . VAL A 1 82 ? 34.774 -7.384 -19.576 1.00 65.88 82 VAL A O 1
ATOM 650 N N . VAL A 1 83 ? 36.248 -8.534 -18.330 1.00 68.38 83 VAL A N 1
ATOM 651 C CA . VAL A 1 83 ? 37.310 -7.534 -18.381 1.00 68.38 83 VAL A CA 1
ATOM 652 C C . VAL A 1 83 ? 37.882 -7.637 -19.793 1.00 68.38 83 VAL A C 1
ATOM 654 O O . VAL A 1 83 ? 38.427 -8.692 -20.129 1.00 68.38 83 VAL A O 1
ATOM 657 N N . PRO A 1 84 ? 37.721 -6.621 -20.660 1.00 66.94 84 PRO A N 1
ATOM 658 C CA . PRO A 1 84 ? 38.340 -6.646 -21.970 1.00 66.94 84 PRO A CA 1
ATOM 659 C C . PRO A 1 84 ? 39.837 -6.467 -21.731 1.00 66.94 84 PRO A C 1
ATOM 661 O O . PRO A 1 84 ? 40.315 -5.360 -21.494 1.00 66.94 84 PRO A O 1
ATOM 664 N N . THR A 1 85 ? 40.582 -7.566 -21.694 1.00 71.00 85 THR A N 1
ATOM 665 C CA . THR A 1 85 ? 42.037 -7.483 -21.730 1.00 71.00 85 THR A CA 1
ATOM 666 C C . THR A 1 85 ? 42.414 -7.207 -23.177 1.00 71.00 85 THR A C 1
ATOM 668 O O . THR A 1 85 ? 42.390 -8.123 -24.001 1.00 71.00 85 THR A O 1
ATOM 671 N N . ASP A 1 86 ? 42.744 -5.954 -23.494 1.00 68.06 86 ASP A N 1
ATOM 672 C CA . ASP A 1 86 ? 43.397 -5.617 -24.758 1.00 68.06 86 ASP A CA 1
ATOM 673 C C . ASP A 1 86 ? 44.746 -6.342 -24.810 1.00 68.06 86 ASP A C 1
ATOM 675 O O . ASP A 1 86 ? 45.729 -5.957 -24.174 1.00 68.06 86 ASP A O 1
ATOM 679 N N . ARG A 1 87 ? 44.781 -7.458 -25.542 1.00 61.66 87 ARG A N 1
ATOM 680 C CA . ARG A 1 87 ? 46.006 -8.192 -25.846 1.00 61.66 87 ARG A CA 1
ATOM 681 C C . ARG A 1 87 ? 46.600 -7.594 -27.113 1.00 61.66 87 ARG A C 1
ATOM 683 O O . ARG A 1 87 ? 46.353 -8.086 -28.208 1.00 61.66 87 ARG A O 1
ATOM 690 N N . ILE A 1 88 ? 47.351 -6.513 -26.950 1.00 62.97 88 ILE A N 1
ATOM 691 C CA . ILE A 1 88 ? 48.156 -5.940 -28.028 1.00 62.97 88 ILE A CA 1
ATOM 692 C C . ILE A 1 88 ? 49.463 -6.746 -28.078 1.00 62.97 88 ILE A C 1
ATOM 694 O O . ILE A 1 88 ? 50.182 -6.809 -27.079 1.00 62.97 88 ILE A O 1
ATOM 698 N N . ALA A 1 89 ? 49.700 -7.426 -29.200 1.00 58.66 89 ALA A N 1
ATOM 699 C CA . ALA A 1 89 ? 50.935 -8.139 -29.533 1.00 58.66 89 ALA A CA 1
ATOM 700 C C . ALA A 1 89 ? 51.682 -7.383 -30.634 1.00 58.66 89 ALA A C 1
ATOM 702 O O . ALA A 1 89 ? 50.988 -6.763 -31.474 1.00 58.66 89 ALA A O 1
#

Radius of gyration: 24.24 Å; chains: 1; bounding box: 68×50×50 Å